Protein AF-X5HYF2-F1 (afdb_monomer)

Structure (mmCIF, N/CA/C/O backbone):
data_AF-X5HYF2-F1
#
_entry.id   AF-X5HYF2-F1
#
loop_
_atom_site.group_PDB
_atom_site.id
_atom_site.type_symbol
_atom_site.label_atom_id
_atom_site.label_alt_id
_atom_site.label_comp_id
_atom_site.label_asym_id
_atom_site.label_entity_id
_atom_site.label_seq_id
_atom_site.pdbx_PDB_ins_code
_atom_site.Cartn_x
_atom_site.Cartn_y
_atom_site.Cartn_z
_atom_site.occupancy
_atom_site.B_iso_or_equiv
_atom_site.auth_seq_id
_atom_site.auth_comp_id
_atom_site.auth_asym_id
_atom_site.auth_atom_id
_atom_site.pdbx_PDB_model_num
ATOM 1 N N . TYR A 1 1 ? -7.220 -0.657 20.922 1.00 51.41 1 TYR A N 1
ATOM 2 C CA . TYR A 1 1 ? -7.394 0.571 20.115 1.00 51.41 1 TYR A CA 1
ATOM 3 C C . TYR A 1 1 ? -6.982 0.430 18.644 1.00 51.41 1 TYR A C 1
ATOM 5 O O . TYR A 1 1 ? -7.208 1.362 17.888 1.00 51.41 1 TYR A O 1
ATOM 13 N N . GLN A 1 2 ? -6.431 -0.709 18.201 1.00 57.31 2 GLN A N 1
ATOM 14 C CA . GLN A 1 2 ? -5.861 -0.857 16.853 1.00 57.31 2 GLN A CA 1
ATOM 15 C C . GLN A 1 2 ? -6.897 -1.171 15.752 1.00 57.31 2 GLN A C 1
ATOM 17 O O . GLN A 1 2 ? -6.665 -0.866 14.590 1.00 57.31 2 GLN A O 1
ATOM 22 N N . THR A 1 3 ? -8.069 -1.705 16.109 1.00 62.31 3 THR A 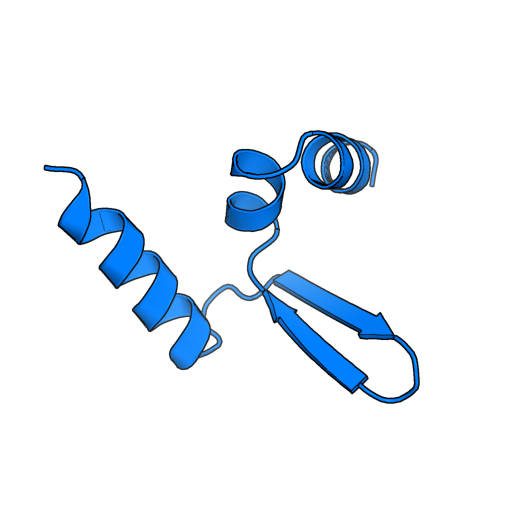N 1
ATOM 23 C CA . THR A 1 3 ? -9.100 -2.164 15.158 1.00 62.31 3 THR A CA 1
ATOM 24 C C . THR A 1 3 ? -9.758 -1.036 14.358 1.00 62.31 3 THR A C 1
ATOM 26 O O . THR A 1 3 ? -10.157 -1.243 13.219 1.00 62.31 3 THR A O 1
ATOM 29 N N . ASN A 1 4 ? -9.852 0.172 14.921 1.00 79.00 4 ASN A N 1
ATOM 30 C CA . ASN A 1 4 ? -10.592 1.265 14.286 1.00 79.00 4 ASN A CA 1
ATOM 31 C C . ASN A 1 4 ? -9.851 1.865 13.084 1.00 79.00 4 ASN A C 1
ATOM 33 O O . ASN A 1 4 ? -10.485 2.152 12.078 1.00 79.00 4 ASN A O 1
ATOM 37 N N . LEU A 1 5 ? -8.526 2.037 13.159 1.00 88.94 5 LEU A N 1
ATOM 38 C CA . LEU A 1 5 ? -7.765 2.662 12.069 1.00 88.94 5 LEU A CA 1
ATOM 39 C C . LEU A 1 5 ? -7.663 1.750 10.845 1.00 88.94 5 LEU A C 1
ATOM 41 O O . LEU A 1 5 ? -7.875 2.225 9.734 1.00 88.94 5 LEU A O 1
ATOM 45 N N . THR A 1 6 ? -7.415 0.450 11.035 1.00 89.50 6 THR A N 1
ATOM 46 C CA . THR A 1 6 ? -7.413 -0.513 9.922 1.00 89.50 6 THR A CA 1
ATOM 47 C C . THR A 1 6 ? -8.772 -0.547 9.229 1.00 89.50 6 THR A C 1
ATOM 49 O O . THR A 1 6 ? -8.820 -0.463 8.009 1.00 89.50 6 THR A O 1
ATOM 52 N N . ASN A 1 7 ? -9.873 -0.566 9.992 1.00 93.50 7 ASN A N 1
ATOM 53 C CA . ASN A 1 7 ? -11.224 -0.520 9.424 1.00 93.50 7 ASN A CA 1
ATOM 54 C C . ASN A 1 7 ? -11.500 0.788 8.664 1.00 93.50 7 ASN A C 1
ATOM 56 O O . ASN A 1 7 ? -12.168 0.766 7.636 1.00 93.50 7 ASN A O 1
ATOM 60 N N . VAL A 1 8 ? -10.992 1.928 9.144 1.00 94.38 8 VAL A N 1
ATOM 61 C CA . VAL A 1 8 ? -11.133 3.210 8.437 1.00 94.38 8 VAL A CA 1
ATOM 62 C C . VAL A 1 8 ? -10.372 3.189 7.111 1.00 94.38 8 VAL A C 1
ATOM 64 O O . VAL A 1 8 ? -10.953 3.537 6.089 1.00 94.38 8 VAL A O 1
ATOM 67 N N . PHE A 1 9 ? -9.109 2.750 7.085 1.00 94.75 9 PHE A N 1
ATOM 68 C CA . PHE A 1 9 ? -8.353 2.665 5.827 1.00 94.75 9 PHE A CA 1
ATOM 69 C C . PHE A 1 9 ? -8.947 1.650 4.854 1.00 94.75 9 PHE A C 1
ATOM 71 O O . PHE A 1 9 ? -8.977 1.909 3.655 1.00 94.75 9 PHE A O 1
ATOM 78 N N . ASP A 1 10 ? -9.489 0.549 5.367 1.00 95.12 10 ASP A N 1
ATOM 79 C CA . ASP A 1 10 ? -10.222 -0.428 4.571 1.00 95.12 10 ASP A CA 1
ATOM 80 C C . ASP A 1 10 ? -11.477 0.189 3.926 1.00 95.12 10 ASP A C 1
ATOM 82 O O . ASP A 1 10 ? -11.679 0.075 2.719 1.00 95.12 10 ASP A O 1
ATOM 86 N N . GLN A 1 11 ? -12.283 0.945 4.678 1.00 96.75 11 GLN A N 1
ATOM 87 C CA . GLN A 1 11 ? -13.435 1.673 4.124 1.00 9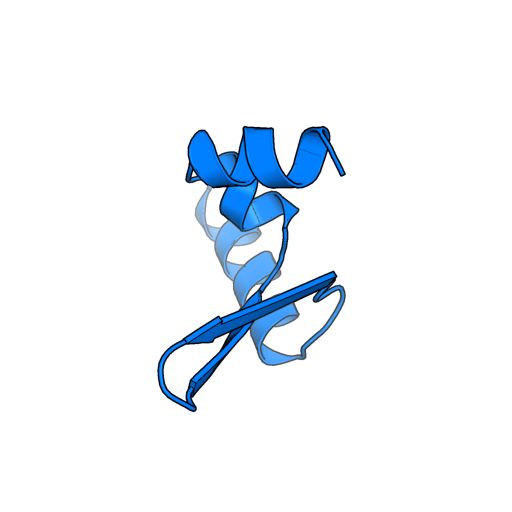6.75 11 GLN A CA 1
ATOM 88 C C . GLN A 1 11 ? -13.026 2.733 3.091 1.00 96.75 11 GLN A C 1
ATOM 90 O O . GLN A 1 11 ? -13.685 2.893 2.059 1.00 96.75 11 GLN A O 1
ATOM 95 N N . LEU A 1 12 ? -11.934 3.458 3.343 1.00 97.38 12 LEU A N 1
ATOM 96 C CA . LEU A 1 12 ? -11.391 4.422 2.387 1.00 97.38 12 LEU A CA 1
ATOM 97 C C . LEU A 1 12 ? -10.921 3.725 1.106 1.00 97.38 12 LEU A C 1
ATOM 99 O O . LEU A 1 12 ? -11.151 4.246 0.021 1.00 97.38 12 LEU A O 1
ATOM 103 N N . LEU A 1 13 ? -10.332 2.533 1.209 1.00 97.75 13 LEU A N 1
ATOM 104 C CA . LEU A 1 13 ? -9.890 1.762 0.050 1.00 97.75 13 LEU A CA 1
ATOM 105 C C . LEU A 1 13 ? -11.082 1.266 -0.773 1.00 97.75 13 LEU A C 1
ATOM 107 O O . LEU A 1 13 ? -11.106 1.454 -1.987 1.00 97.75 13 LEU A O 1
ATOM 111 N N . HIS A 1 14 ? -12.093 0.699 -0.111 1.00 97.19 14 HIS A N 1
ATOM 112 C CA . HIS A 1 14 ? -13.315 0.209 -0.754 1.00 97.19 14 HIS A CA 1
ATOM 113 C C . HIS A 1 14 ? -14.118 1.315 -1.445 1.00 97.19 14 HIS A C 1
ATOM 115 O O . HIS A 1 14 ? -14.741 1.076 -2.476 1.00 97.19 14 HIS A O 1
ATOM 121 N N . SER A 1 15 ? -14.102 2.527 -0.891 1.00 97.69 15 SER A N 1
ATOM 122 C CA . SER A 1 15 ? -14.719 3.706 -1.511 1.00 97.69 15 SER A CA 1
ATOM 123 C C . SER A 1 15 ? -13.814 4.405 -2.531 1.00 97.69 15 SER A C 1
ATOM 125 O O . SER A 1 15 ? -14.186 5.457 -3.043 1.00 97.69 15 SER A O 1
ATOM 127 N N . GLU A 1 16 ? -12.624 3.856 -2.798 1.00 97.12 16 GLU A N 1
ATOM 128 C CA . GLU A 1 16 ? -11.566 4.453 -3.621 1.00 97.12 16 GLU A CA 1
ATOM 129 C C . GLU A 1 16 ? -11.170 5.883 -3.200 1.00 97.12 16 GLU A C 1
ATOM 131 O O . GLU A 1 16 ? -10.607 6.658 -3.975 1.00 97.12 16 GLU A O 1
ATOM 136 N N . SER A 1 17 ? -11.433 6.243 -1.946 1.00 97.81 17 SER A N 1
ATOM 137 C CA . SER A 1 17 ? -11.110 7.550 -1.391 1.00 97.81 17 SER A CA 1
ATOM 138 C C . SER A 1 17 ? -9.628 7.624 -1.045 1.00 97.81 17 SER A C 1
ATOM 140 O O . SER A 1 17 ? -9.080 6.739 -0.383 1.00 97.81 17 SER A O 1
ATOM 142 N N . PHE A 1 18 ? -8.981 8.713 -1.468 1.00 97.00 18 PHE A N 1
ATOM 143 C CA . PHE A 1 18 ? -7.550 8.974 -1.260 1.00 97.00 18 PHE A CA 1
ATOM 144 C C . PHE A 1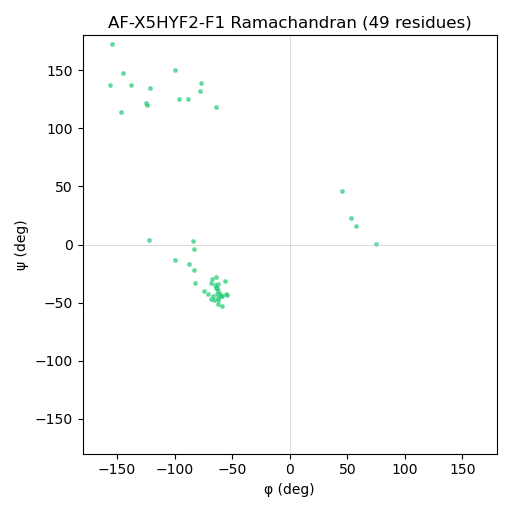 18 ? -6.605 7.903 -1.825 1.00 97.00 18 PHE A C 1
ATOM 146 O O . PHE A 1 18 ? -5.428 7.890 -1.477 1.00 97.00 18 PHE A O 1
ATOM 153 N N . VAL A 1 19 ? -7.092 7.024 -2.705 1.00 97.69 19 VAL A N 1
ATOM 154 C CA . VAL A 1 19 ? -6.244 6.107 -3.469 1.00 97.69 19 VAL A CA 1
ATOM 155 C C . VAL A 1 19 ? -5.340 6.933 -4.379 1.00 97.69 19 VAL A C 1
ATOM 157 O O . VAL A 1 19 ? -5.804 7.648 -5.264 1.00 97.69 19 VAL A O 1
ATOM 160 N N . ASP A 1 20 ? -4.040 6.813 -4.162 1.00 97.12 20 ASP A N 1
ATOM 161 C CA . ASP A 1 20 ? -2.994 7.618 -4.791 1.00 97.12 20 ASP A CA 1
ATOM 162 C C . ASP A 1 20 ? -1.970 6.763 -5.556 1.00 97.12 20 ASP A C 1
ATOM 164 O O . ASP A 1 20 ? -1.005 7.288 -6.119 1.00 97.12 20 ASP A O 1
ATOM 168 N N . VAL A 1 21 ? -2.183 5.444 -5.621 1.00 97.38 21 VAL A N 1
ATOM 169 C CA . VAL A 1 21 ? -1.390 4.524 -6.439 1.00 97.38 21 VAL A CA 1
ATOM 170 C C . VAL A 1 21 ? -2.240 3.395 -7.022 1.00 97.38 21 VAL A C 1
ATOM 172 O O . VAL A 1 21 ? -3.202 2.919 -6.421 1.00 97.38 21 VAL A O 1
ATOM 175 N N . THR A 1 22 ? -1.861 2.950 -8.221 1.00 97.69 22 THR A N 1
ATOM 176 C CA . THR A 1 22 ? -2.344 1.709 -8.835 1.00 97.69 22 THR A CA 1
ATOM 177 C C . THR A 1 22 ? -1.140 0.835 -9.172 1.00 97.69 22 THR A C 1
ATOM 179 O O . THR A 1 22 ? -0.267 1.252 -9.929 1.00 97.69 22 THR A O 1
ATOM 182 N N . LEU A 1 23 ? -1.081 -0.366 -8.602 1.00 96.88 23 LEU A N 1
ATOM 183 C CA . LEU A 1 23 ? -0.079 -1.381 -8.918 1.00 96.88 23 LEU A CA 1
ATOM 184 C C . LEU A 1 23 ? -0.595 -2.227 -10.080 1.00 96.88 23 LEU A C 1
ATOM 186 O O . LEU A 1 23 ? -1.686 -2.779 -9.974 1.00 96.88 23 LEU A O 1
ATOM 190 N N . ALA A 1 24 ? 0.164 -2.341 -11.168 1.00 97.00 24 ALA A N 1
ATOM 191 C CA . ALA A 1 24 ? -0.223 -3.132 -12.333 1.00 97.00 24 ALA A CA 1
ATOM 192 C C . ALA A 1 24 ? 0.813 -4.223 -12.638 1.00 97.00 24 ALA A C 1
ATOM 194 O O . ALA A 1 24 ? 2.012 -3.953 -12.623 1.00 97.00 24 ALA A O 1
ATOM 195 N N . CYS A 1 25 ? 0.353 -5.446 -12.907 1.00 95.50 25 CYS A N 1
ATOM 196 C CA . CYS A 1 25 ? 1.192 -6.585 -13.286 1.00 95.50 25 CYS A CA 1
ATOM 197 C C . CYS A 1 25 ? 0.366 -7.609 -14.080 1.00 95.50 25 CYS A C 1
ATOM 199 O O . CYS A 1 25 ? -0.775 -7.880 -13.712 1.00 95.50 25 CYS A O 1
ATOM 201 N N . ASP A 1 26 ? 0.918 -8.161 -15.164 1.00 95.69 26 ASP A N 1
ATOM 202 C CA . ASP A 1 26 ? 0.293 -9.207 -15.992 1.00 95.69 26 ASP A CA 1
ATOM 203 C C . ASP A 1 26 ? -1.185 -8.949 -16.341 1.00 95.69 26 ASP A C 1
ATOM 205 O O . ASP A 1 26 ? -2.048 -9.812 -16.187 1.00 95.69 26 ASP A O 1
ATOM 209 N N . GLY A 1 27 ? -1.503 -7.723 -16.767 1.00 95.75 27 GLY A N 1
ATOM 210 C CA . GLY A 1 27 ? -2.868 -7.321 -17.135 1.00 95.75 27 GLY A CA 1
ATOM 211 C C . GLY A 1 27 ? -3.825 -7.099 -15.957 1.00 95.75 27 GLY A C 1
ATOM 212 O O . GLY A 1 27 ? -4.978 -6.738 -16.176 1.00 95.75 27 GLY A O 1
ATOM 213 N N . HIS A 1 28 ? -3.363 -7.264 -14.719 1.00 96.56 28 HIS A N 1
ATOM 214 C CA . HIS A 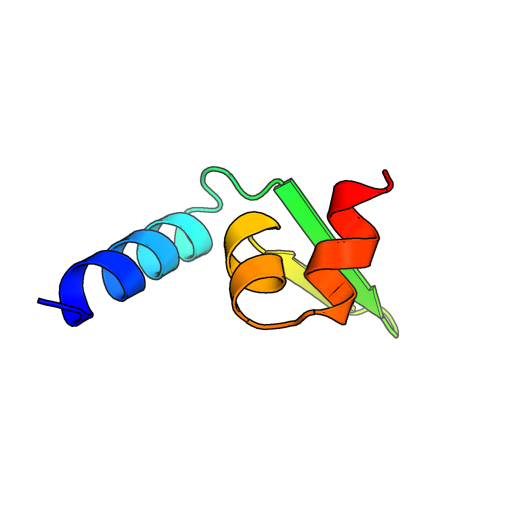1 28 ? -4.118 -6.975 -13.506 1.00 96.56 28 HIS A CA 1
ATOM 215 C C . HIS A 1 28 ? -3.707 -5.623 -12.934 1.00 96.56 28 HIS A C 1
ATOM 217 O O . HIS A 1 28 ? -2.557 -5.202 -13.068 1.00 96.56 28 HIS A O 1
ATOM 223 N N . SER A 1 29 ? -4.641 -4.957 -12.258 1.00 97.00 29 SER A N 1
ATOM 224 C CA . SER A 1 29 ? -4.387 -3.693 -11.571 1.00 97.00 29 SER A CA 1
ATOM 225 C C . SER A 1 29 ? -5.056 -3.664 -10.204 1.00 97.00 29 SER A C 1
ATOM 227 O O . SER A 1 29 ? -6.225 -4.031 -10.084 1.00 97.00 29 SER A O 1
ATOM 229 N N . VAL A 1 30 ? -4.341 -3.171 -9.198 1.00 97.06 30 VAL A N 1
ATOM 230 C CA . VAL A 1 30 ? -4.823 -3.010 -7.826 1.00 97.06 30 VAL A CA 1
ATOM 231 C C . VAL A 1 30 ? -4.634 -1.561 -7.399 1.00 97.06 30 VAL A C 1
ATOM 233 O O . VAL A 1 30 ? -3.518 -1.046 -7.394 1.00 97.06 30 VAL A O 1
ATOM 236 N N . LYS A 1 31 ? -5.733 -0.906 -7.028 1.00 97.94 31 LYS A N 1
ATOM 237 C CA . LYS A 1 31 ? -5.733 0.414 -6.391 1.00 97.94 31 LYS A CA 1
ATOM 238 C C . LYS A 1 31 ? -5.351 0.274 -4.920 1.00 97.94 31 LYS A C 1
ATOM 240 O O . LYS A 1 31 ? -5.789 -0.670 -4.270 1.00 97.94 31 LYS A O 1
ATOM 245 N N . ALA A 1 32 ? -4.537 1.187 -4.402 1.00 98.12 32 ALA A N 1
ATOM 246 C CA . ALA A 1 32 ? -4.103 1.169 -3.010 1.00 98.12 32 ALA A CA 1
ATOM 247 C C . ALA 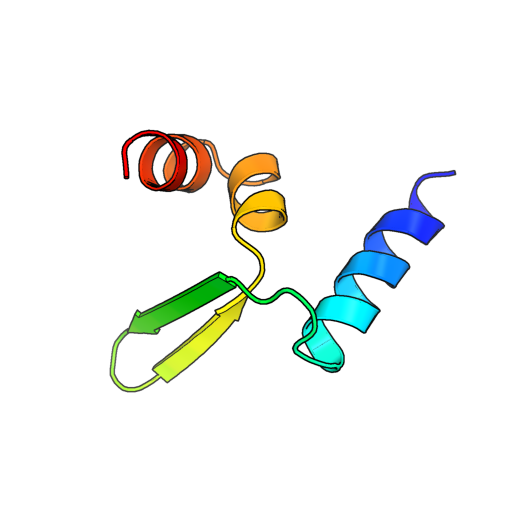A 1 32 ? -3.735 2.572 -2.504 1.00 98.12 32 ALA A C 1
ATOM 249 O O . ALA A 1 32 ? -3.661 3.534 -3.270 1.00 98.12 32 ALA A O 1
ATOM 250 N N . HIS A 1 33 ? -3.469 2.666 -1.202 1.00 97.88 33 HIS A N 1
ATOM 251 C CA . HIS A 1 33 ? -2.887 3.850 -0.573 1.00 97.88 33 HIS A CA 1
ATOM 252 C C . HIS A 1 33 ? -1.373 3.678 -0.435 1.00 97.88 33 HIS A C 1
ATOM 254 O O . HIS A 1 33 ? -0.918 2.732 0.217 1.00 97.88 33 HIS A O 1
ATOM 260 N N . LYS A 1 34 ? -0.582 4.617 -0.962 1.00 97.50 34 LYS A N 1
ATOM 261 C CA . LYS A 1 34 ? 0.881 4.638 -0.804 1.00 97.50 34 LYS A CA 1
ATOM 262 C C . LYS A 1 34 ? 1.273 4.596 0.662 1.00 97.50 34 LYS A C 1
ATOM 264 O O . LYS A 1 34 ? 2.147 3.826 1.033 1.00 97.50 34 LYS A O 1
ATOM 269 N N . MET A 1 35 ? 0.593 5.376 1.505 1.00 96.06 35 MET A N 1
ATOM 270 C CA . MET A 1 35 ? 0.905 5.455 2.934 1.00 96.06 35 MET A CA 1
ATOM 271 C C . MET A 1 35 ? 0.799 4.095 3.637 1.00 96.06 35 MET A C 1
ATOM 273 O O . MET A 1 35 ? 1.707 3.723 4.380 1.00 96.06 35 MET A O 1
ATOM 277 N N . VAL A 1 36 ? -0.263 3.331 3.360 1.00 96.75 36 VAL A N 1
ATOM 278 C CA . VAL A 1 36 ? -0.457 1.995 3.945 1.00 96.75 36 VAL A CA 1
ATOM 279 C C . VAL A 1 36 ? 0.608 1.027 3.425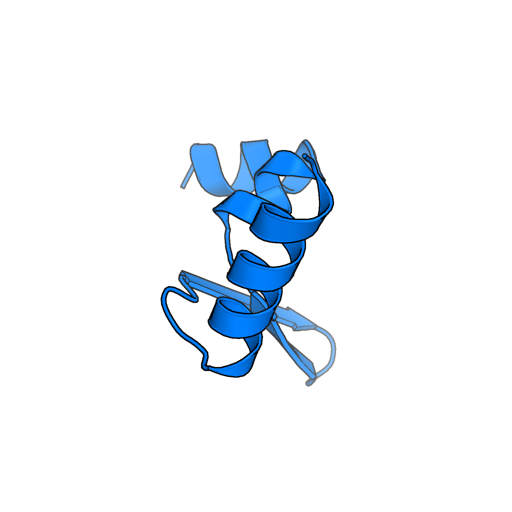 1.00 96.75 36 VAL A C 1
ATOM 281 O O . VAL A 1 36 ? 1.225 0.315 4.214 1.00 96.75 36 VAL A O 1
ATOM 284 N N . LEU A 1 37 ? 0.890 1.043 2.117 1.00 97.75 37 LEU A N 1
ATOM 285 C CA . LEU A 1 37 ? 1.943 0.213 1.523 1.00 97.75 37 LEU A CA 1
ATOM 286 C C . LEU A 1 37 ? 3.331 0.526 2.103 1.00 97.75 37 LEU A C 1
ATOM 288 O O . LEU A 1 37 ? 4.067 -0.402 2.432 1.00 97.75 37 LEU A O 1
ATOM 292 N N . SER A 1 38 ? 3.669 1.803 2.288 1.00 97.31 38 SER A N 1
ATOM 293 C CA . SER A 1 38 ? 4.923 2.242 2.909 1.00 97.31 38 SER A CA 1
ATOM 294 C C . SER A 1 38 ? 5.041 1.787 4.362 1.00 97.31 38 SER A C 1
ATOM 296 O O . SER A 1 38 ? 6.095 1.315 4.772 1.00 97.31 38 SER A O 1
ATOM 298 N N . ALA A 1 39 ? 3.960 1.880 5.144 1.00 95.38 39 ALA A N 1
ATOM 299 C CA . ALA A 1 39 ? 3.961 1.441 6.540 1.00 95.38 39 ALA A CA 1
ATOM 300 C C . ALA A 1 39 ? 4.182 -0.077 6.689 1.00 95.38 39 ALA A C 1
ATOM 302 O O . ALA A 1 39 ? 4.702 -0.529 7.709 1.00 95.38 39 ALA A O 1
ATOM 303 N N . CYS A 1 40 ? 3.792 -0.863 5.681 1.00 95.69 40 CYS A N 1
ATOM 304 C CA . CYS A 1 40 ? 3.889 -2.322 5.698 1.00 95.69 40 CYS A CA 1
ATOM 305 C C . CYS A 1 40 ? 5.100 -2.887 4.936 1.00 95.69 40 CYS A C 1
ATOM 307 O O . CYS A 1 40 ? 5.390 -4.074 5.071 1.00 95.69 40 CYS A O 1
ATOM 309 N N . SER A 1 41 ? 5.795 -2.085 4.124 1.00 97.44 41 SER A N 1
ATOM 310 C CA . SER A 1 41 ? 6.878 -2.556 3.257 1.00 97.44 41 SER A CA 1
ATOM 311 C C . SER A 1 41 ? 7.967 -1.492 3.089 1.00 97.44 41 SER A C 1
ATOM 313 O O . SER A 1 41 ? 7.728 -0.481 2.424 1.00 97.44 41 SER A O 1
ATOM 315 N N . PRO A 1 42 ? 9.197 -1.738 3.589 1.00 96.38 42 PRO A N 1
ATOM 316 C CA . PRO A 1 42 ? 10.331 -0.837 3.375 1.00 96.38 42 PRO A CA 1
ATOM 317 C C . PRO A 1 42 ? 10.620 -0.578 1.893 1.00 96.38 42 PRO A C 1
ATOM 319 O O . PRO A 1 42 ? 11.036 0.515 1.528 1.00 96.38 42 PRO A O 1
ATOM 322 N N . TYR A 1 43 ? 10.350 -1.559 1.024 1.00 96.81 43 TYR A N 1
ATOM 323 C CA . TYR A 1 43 ? 10.487 -1.393 -0.421 1.00 96.81 43 TYR A CA 1
ATOM 324 C C . TYR A 1 43 ? 9.546 -0.308 -0.954 1.00 96.81 43 TYR A C 1
ATOM 326 O O . TYR A 1 43 ? 9.995 0.612 -1.631 1.00 96.81 43 TYR A O 1
ATOM 334 N N . PHE A 1 44 ? 8.253 -0.387 -0.618 1.00 97.75 44 PH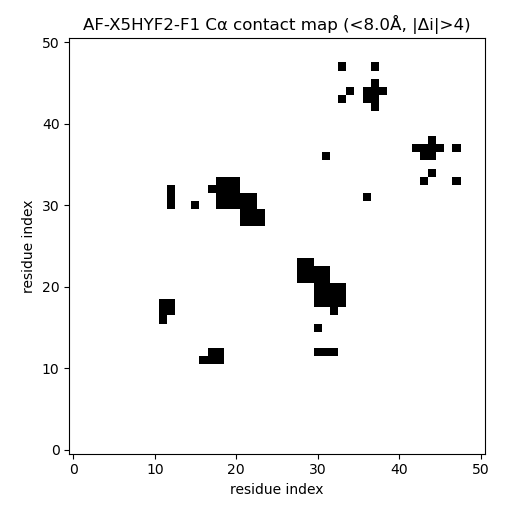E A N 1
ATOM 335 C CA . PHE A 1 44 ? 7.286 0.626 -1.043 1.00 97.75 44 PHE A CA 1
ATOM 336 C C . PHE A 1 44 ? 7.533 1.972 -0.361 1.00 97.75 44 PHE A C 1
ATOM 338 O O . PHE A 1 44 ? 7.355 3.004 -1.000 1.00 97.75 44 PHE A O 1
ATOM 345 N N . GLN A 1 45 ? 8.013 1.972 0.886 1.00 97.12 45 GLN A N 1
ATOM 346 C CA . GLN A 1 45 ? 8.415 3.197 1.569 1.00 97.12 45 GLN A CA 1
ATOM 347 C C . GLN A 1 45 ? 9.510 3.936 0.800 1.00 97.12 45 GLN A C 1
ATOM 349 O O . GLN A 1 45 ? 9.329 5.111 0.499 1.00 97.12 45 GLN A O 1
ATOM 354 N N . THR A 1 46 ? 10.613 3.265 0.459 1.00 97.44 46 THR A N 1
ATOM 355 C CA . THR A 1 46 ? 11.692 3.871 -0.333 1.00 97.44 46 THR A CA 1
ATOM 356 C C . THR A 1 46 ? 11.193 4.275 -1.719 1.00 97.44 46 THR A C 1
ATOM 358 O O . THR A 1 46 ? 11.365 5.421 -2.119 1.00 97.44 46 THR A O 1
ATOM 361 N N . LEU A 1 47 ? 10.483 3.380 -2.415 1.00 96.31 47 LEU A N 1
ATOM 362 C CA . LEU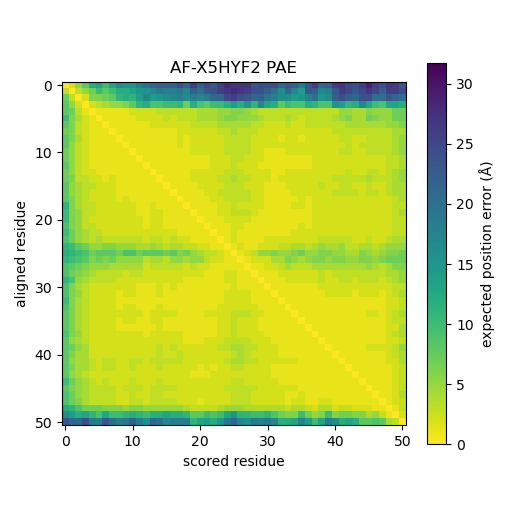 A 1 47 ? 9.967 3.633 -3.762 1.00 96.31 47 LEU A CA 1
ATOM 363 C C . LEU A 1 47 ? 9.091 4.896 -3.841 1.00 96.31 47 LEU A C 1
ATOM 365 O O . LEU A 1 47 ? 9.201 5.655 -4.802 1.00 96.31 47 LEU A O 1
ATOM 369 N N . PHE A 1 48 ? 8.206 5.104 -2.860 1.00 96.06 48 PHE A N 1
ATOM 370 C CA . PHE A 1 48 ? 7.286 6.243 -2.830 1.00 96.06 48 PHE A CA 1
ATOM 371 C C . PHE A 1 48 ? 7.864 7.500 -2.178 1.00 96.06 48 PHE A C 1
ATOM 373 O O . PHE A 1 48 ? 7.275 8.561 -2.352 1.00 96.06 48 PHE A O 1
ATOM 380 N N . PHE A 1 49 ? 8.956 7.399 -1.418 1.00 90.88 49 PHE A N 1
ATOM 381 C CA . PHE A 1 49 ? 9.638 8.564 -0.850 1.00 90.88 49 PHE A CA 1
ATOM 382 C C . PHE A 1 49 ? 10.591 9.218 -1.857 1.00 90.88 49 PHE A C 1
ATOM 384 O O . PHE A 1 49 ? 10.734 10.436 -1.858 1.00 90.88 49 PHE A O 1
ATOM 391 N N . ASP A 1 50 ? 11.207 8.416 -2.727 1.00 83.44 50 ASP A N 1
ATOM 392 C CA . ASP A 1 50 ? 12.179 8.889 -3.717 1.00 83.44 50 ASP A CA 1
ATOM 393 C C . ASP A 1 50 ? 11.535 9.444 -5.012 1.00 83.44 50 ASP A C 1
ATOM 395 O O . ASP A 1 50 ? 12.258 9.921 -5.887 1.00 83.44 50 ASP A O 1
ATOM 399 N N . AS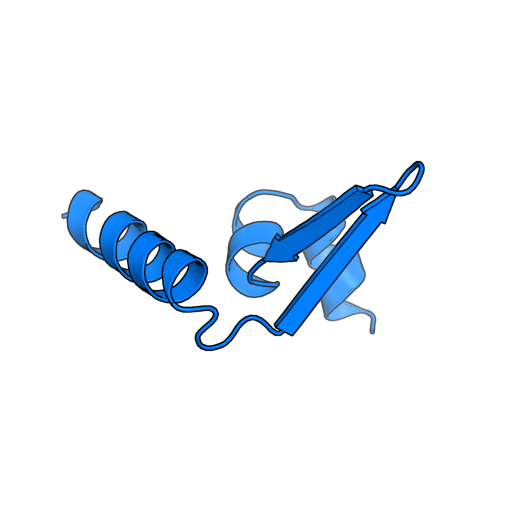N A 1 51 ? 10.201 9.385 -5.153 1.00 57.25 51 ASN A N 1
ATOM 400 C CA . ASN A 1 51 ? 9.441 9.841 -6.334 1.00 57.25 51 ASN A CA 1
ATOM 401 C C . ASN A 1 51 ? 8.547 11.052 -6.061 1.00 57.25 51 ASN A C 1
ATOM 403 O O . ASN A 1 51 ? 7.818 11.031 -5.044 1.00 57.25 51 ASN A O 1
#

Nearest PDB structures (foldseek):
  7t58-assembly1_B  TM=8.779E-01  e=3.234E-03  Homo sapiens
  2q81-assembly1_A  TM=8.690E-01  e=3.736E-03  Homo sapiens
  3ga1-assembly1_A  TM=8.821E-01  e=7.677E-03  Homo sapiens
  9b9v-assembly1_A  TM=8.956E-01  e=9.529E-03  Homo sapiens
  7azx-assembly1_A  TM=7.872E-01  e=4.983E-03  Homo sapiens

InterPro domains:
  IPR000210 BTB/POZ domain [PF00651] (9-51)
  IPR000210 BTB/POZ domain [PS50097] (19-51)
  IPR011333 SKP1/BTB/POZ domain superfamily [G3DSA:3.30.710.10] (1-51)
  IPR011333 SKP1/BTB/POZ domain superfamily [SSF54695] (2-51)
  IPR051095 Drosophila Developmental Transcription Regulators [PTHR23110] (1-51)

Sequence (51 aa):
YQTNLTNVFDQLLHSESFVDVTLACDGHSVKAHKMVLSACSPYFQTLFFDN

Radius of gyration: 11.94 Å; Cα contacts (8 Å, |Δi|>4): 44; chains: 1; bounding box: 27×19×37 Å

Organism: NCBI:txid655490

Mean predicted aligned error: 3.92 Å

Solvent-accessible surface area (backbone atoms only — not comparable to full-atom values): 3137 Å² total; per-residue (Å²): 130,68,69,60,59,58,53,49,53,50,52,31,54,77,68,58,49,84,52,75,40,70,54,71,58,97,95,42,74,45,78,40,45,57,68,62,47,25,78,76,28,70,67,48,32,52,60,61,66,79,102

pLDDT: mean 92.62, std 11.0, range [51.41, 98.12]

Foldseek 3Di:
DPVPVVVVQVVCLVVVHQQPDWDDDPRDIGTHHLVVVLVVDVVSVVVVVVD

Secondary structure (DSSP, 8-state):
--HHHHHHHHHHHHTTTT--EEEEETTEEEEE-HHHHHHH-HHHHHHHH--